Protein AF-A0A662V7X5-F1 (afdb_monomer_lite)

Sequence (94 aa):
MYDTDLDLLSKVLQVPLAKLKTKGVVNIRSRVITISESIGRKVSKEEAIEALKKGFSKALGIKLVETSLTPLELDLAKSLRYKYMSGKWKFLRP

Secondary structure (DSSP, 8-state):
--S--HHHHHHH----HHHHHTTT---GGGT---HHHHHTS---HHHHHHHHHHHHHHHHT------PPPHHHHHHHHHTHHHHH-HHHHH---

Radius of gyration: 19.12 Å; chains: 1; bounding box: 39×26×46 Å

pLDDT: mean 86.27, std 15.82, range [48.41, 98.38]

Foldseek 3Di:
DAADDQVVVFVPDPDPVVVCVVPVHDTPVVPDDHNCRVVVHHDDPVNVVVVVQVVCCVVVVHHDDDDDDDPVRVVVVVVCCCQVVDPCNVPVDD

Structure (mmCIF, N/CA/C/O backbone):
data_AF-A0A662V7X5-F1
#
_entry.id   AF-A0A662V7X5-F1
#
loop_
_atom_site.group_PDB
_atom_site.id
_atom_site.type_symbol
_atom_site.label_atom_id
_atom_site.label_alt_id
_atom_site.label_comp_id
_atom_site.label_asym_id
_atom_site.label_entity_id
_atom_site.label_seq_id
_atom_site.pdbx_PDB_ins_code
_atom_site.Cartn_x
_atom_site.Cartn_y
_atom_site.Cartn_z
_atom_site.occupancy
_atom_site.B_iso_or_equiv
_atom_site.auth_seq_id
_atom_site.auth_comp_id
_atom_site.auth_asym_id
_atom_site.auth_atom_id
_atom_site.pdbx_PDB_model_num
ATOM 1 N N . MET A 1 1 ? -6.634 -2.492 -7.023 1.00 88.75 1 MET A N 1
ATOM 2 C CA . MET A 1 1 ? -5.979 -1.191 -7.291 1.00 88.75 1 MET A CA 1
ATOM 3 C C . MET A 1 1 ? -7.024 -0.127 -7.014 1.00 88.75 1 MET A C 1
ATOM 5 O O . MET A 1 1 ? -8.105 -0.263 -7.566 1.00 88.75 1 MET A O 1
ATOM 9 N N . TYR A 1 2 ? -6.791 0.824 -6.105 1.00 95.00 2 TYR A N 1
ATOM 10 C CA . TYR A 1 2 ? -7.855 1.759 -5.703 1.00 95.00 2 TYR A CA 1
ATOM 11 C C . TYR A 1 2 ? -8.071 2.856 -6.759 1.00 95.00 2 TYR A C 1
ATOM 13 O O . TYR A 1 2 ? -9.181 2.974 -7.255 1.00 95.00 2 TYR A O 1
ATOM 21 N N . ASP A 1 3 ? -7.001 3.545 -7.169 1.00 96.06 3 ASP A N 1
ATOM 22 C CA . ASP A 1 3 ? -7.005 4.643 -8.156 1.00 96.06 3 ASP A CA 1
ATOM 23 C C . ASP A 1 3 ? -5.637 4.755 -8.862 1.00 96.06 3 ASP A C 1
ATOM 25 O O . ASP A 1 3 ? -5.025 5.812 -8.968 1.00 96.06 3 ASP A O 1
ATOM 29 N N . THR A 1 4 ? -5.045 3.615 -9.212 1.00 93.00 4 THR A N 1
ATOM 30 C CA . THR A 1 4 ? -3.693 3.574 -9.788 1.00 93.00 4 THR A CA 1
ATOM 31 C C . THR A 1 4 ? -3.699 3.999 -11.253 1.00 93.00 4 THR A C 1
ATOM 33 O O . THR A 1 4 ? -4.577 3.588 -12.003 1.00 93.00 4 THR A O 1
ATOM 36 N N . ASP A 1 5 ? -2.657 4.713 -11.684 1.00 91.62 5 ASP A N 1
ATOM 37 C CA . ASP A 1 5 ? -2.434 5.051 -13.092 1.00 91.62 5 ASP A CA 1
ATOM 38 C C . ASP A 1 5 ? -2.172 3.789 -13.943 1.00 91.62 5 ASP A C 1
ATOM 40 O O . ASP A 1 5 ? -1.070 3.223 -13.966 1.00 91.62 5 ASP A O 1
ATOM 44 N N . LEU A 1 6 ? -3.216 3.334 -14.641 1.00 87.69 6 LEU A N 1
ATOM 45 C CA . LEU A 1 6 ? -3.157 2.180 -15.536 1.00 87.69 6 LEU A CA 1
ATOM 46 C C . LEU A 1 6 ? -2.422 2.485 -16.852 1.00 87.69 6 LEU A C 1
ATOM 48 O O . LEU A 1 6 ? -1.879 1.557 -17.459 1.00 87.69 6 LEU A O 1
ATOM 52 N N . ASP A 1 7 ? -2.357 3.753 -17.283 1.00 86.38 7 ASP A N 1
ATOM 53 C CA . ASP A 1 7 ? -1.571 4.165 -18.452 1.00 86.38 7 ASP A CA 1
ATOM 54 C C . ASP A 1 7 ? -0.092 3.928 -18.200 1.00 86.38 7 ASP A C 1
ATOM 56 O O . ASP A 1 7 ? 0.573 3.243 -18.985 1.00 86.38 7 ASP A O 1
ATOM 60 N N . LEU A 1 8 ? 0.417 4.461 -17.090 1.00 88.00 8 LEU A N 1
ATOM 61 C CA . LEU A 1 8 ? 1.811 4.303 -16.705 1.00 88.00 8 LEU A CA 1
ATOM 62 C C . LEU A 1 8 ? 2.153 2.825 -16.535 1.00 88.00 8 LEU A C 1
ATOM 64 O O . LEU A 1 8 ? 3.146 2.355 -17.091 1.00 88.00 8 LEU A O 1
ATOM 68 N N . LEU A 1 9 ? 1.300 2.078 -15.831 1.00 85.56 9 LEU A N 1
ATOM 69 C CA . LEU A 1 9 ? 1.507 0.655 -15.595 1.00 85.56 9 LEU A CA 1
ATOM 70 C C . LEU A 1 9 ? 1.584 -0.137 -16.911 1.00 85.56 9 LEU A C 1
ATOM 72 O O . LEU A 1 9 ? 2.467 -0.983 -17.061 1.00 85.56 9 LEU A O 1
ATOM 76 N N . SER A 1 10 ? 0.727 0.175 -17.889 1.00 78.81 10 SER A N 1
ATOM 77 C CA . SER A 1 10 ? 0.757 -0.465 -19.211 1.00 78.81 10 SER A CA 1
ATOM 78 C C . SER A 1 10 ? 2.048 -0.203 -19.995 1.00 78.81 10 SER A C 1
ATOM 80 O O . SER A 1 10 ? 2.468 -1.058 -20.771 1.00 78.81 10 SER A O 1
ATOM 82 N N . LYS A 1 11 ? 2.694 0.951 -19.775 1.00 81.00 11 LYS A N 1
ATOM 83 C CA . LYS A 1 11 ? 3.939 1.342 -20.453 1.00 81.00 11 LYS A CA 1
ATOM 84 C C . LYS A 1 11 ? 5.179 0.715 -19.817 1.00 81.00 11 LYS A C 1
ATOM 86 O O . LYS A 1 11 ? 6.118 0.379 -20.531 1.00 81.00 11 LYS A O 1
ATOM 91 N N . VAL A 1 12 ? 5.206 0.591 -18.488 1.00 83.75 12 VAL A N 1
ATOM 92 C CA . VAL A 1 12 ? 6.413 0.164 -17.750 1.00 83.75 12 VAL A CA 1
ATOM 93 C C . VAL A 1 12 ? 6.482 -1.340 -17.509 1.00 83.75 12 VAL A C 1
ATOM 95 O O . VAL A 1 12 ? 7.574 -1.882 -17.340 1.00 83.75 12 VAL A O 1
ATOM 98 N N . LEU A 1 13 ? 5.342 -2.035 -17.488 1.00 76.81 13 LEU A N 1
ATOM 99 C CA . LEU A 1 13 ? 5.344 -3.486 -17.362 1.00 76.81 13 LEU A CA 1
ATOM 100 C C . LEU A 1 13 ? 5.710 -4.130 -18.699 1.00 76.81 13 LEU A C 1
ATOM 102 O O . LEU A 1 13 ? 4.923 -4.147 -19.643 1.00 76.81 13 LEU A O 1
ATOM 106 N N . GLN A 1 14 ? 6.895 -4.734 -18.750 1.00 64.81 14 GLN A N 1
ATOM 107 C CA . GLN A 1 14 ? 7.299 -5.587 -19.861 1.00 64.81 14 GLN A CA 1
ATOM 108 C C . GLN A 1 14 ? 6.547 -6.919 -19.785 1.00 64.81 14 GLN A C 1
ATOM 110 O O . GLN A 1 14 ? 7.023 -7.897 -19.210 1.00 64.81 14 GLN A O 1
ATOM 115 N N . VAL A 1 15 ? 5.340 -6.971 -20.346 1.00 61.81 15 VAL A N 1
ATOM 116 C CA . VAL A 1 15 ? 4.658 -8.250 -20.555 1.00 61.81 15 VAL A CA 1
ATOM 117 C C . VAL A 1 15 ? 5.376 -8.970 -21.701 1.00 61.81 15 VAL A C 1
ATOM 119 O O . VAL A 1 15 ? 5.465 -8.405 -22.793 1.00 61.81 15 VAL A O 1
ATOM 122 N N . PRO A 1 16 ? 5.876 -10.208 -21.515 1.00 58.62 16 PRO A N 1
ATOM 123 C CA . PRO A 1 16 ? 6.479 -10.949 -22.613 1.00 58.62 16 PRO A CA 1
ATOM 124 C C . PRO A 1 16 ? 5.475 -11.067 -23.763 1.00 58.62 16 PRO A C 1
ATOM 126 O O . PRO A 1 16 ? 4.395 -11.635 -23.586 1.00 58.62 16 PRO A O 1
ATOM 129 N N . LEU A 1 17 ? 5.831 -10.555 -24.947 1.00 55.50 17 LEU A N 1
ATOM 130 C CA . LEU A 1 17 ? 4.972 -10.551 -26.143 1.00 55.50 17 LEU A CA 1
ATOM 131 C C . LEU A 1 17 ? 4.417 -11.951 -26.474 1.00 55.50 17 LEU A C 1
ATOM 133 O O . LEU A 1 17 ? 3.300 -12.080 -26.975 1.00 55.50 17 LEU A O 1
ATOM 137 N N . ALA A 1 18 ? 5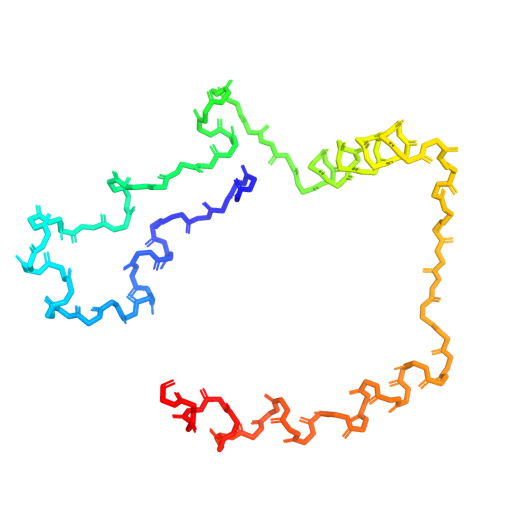.159 -13.006 -26.121 1.00 54.44 18 ALA A N 1
ATOM 138 C CA . ALA A 1 18 ? 4.744 -14.403 -26.250 1.00 54.44 18 ALA A CA 1
ATOM 139 C C . ALA A 1 18 ? 3.454 -14.744 -25.470 1.00 54.44 18 ALA A C 1
ATOM 141 O O . ALA A 1 18 ? 2.632 -15.523 -25.955 1.00 54.44 18 ALA A O 1
ATOM 142 N N . LYS A 1 19 ? 3.233 -14.132 -24.296 1.00 55.22 19 LYS A N 1
ATOM 143 C CA . LYS A 1 19 ? 2.010 -14.307 -23.484 1.00 55.22 19 LYS A CA 1
ATOM 144 C C . LYS A 1 19 ? 0.829 -13.468 -23.991 1.00 55.22 19 LYS A C 1
ATOM 146 O O . LYS A 1 19 ? -0.316 -13.804 -23.700 1.00 55.22 19 LYS A O 1
ATOM 151 N N . LEU A 1 20 ? 1.095 -12.393 -24.738 1.00 53.38 20 LEU A N 1
ATOM 152 C CA . LEU A 1 20 ? 0.068 -11.518 -25.318 1.00 53.38 20 LEU A CA 1
ATOM 153 C C . LEU A 1 20 ? -0.508 -12.104 -26.618 1.00 53.38 20 LEU A C 1
ATOM 155 O O . LEU A 1 20 ? -1.728 -12.156 -26.782 1.00 53.38 20 LEU A O 1
ATOM 159 N N . LYS A 1 21 ? 0.354 -12.641 -27.499 1.00 52.66 21 LYS A N 1
ATOM 160 C CA . LYS A 1 21 ? -0.057 -13.264 -28.774 1.00 52.66 21 LYS A CA 1
ATOM 161 C C . LYS A 1 21 ? -0.927 -14.512 -28.593 1.00 52.66 21 LYS A C 1
ATOM 163 O O . LYS A 1 21 ? -1.890 -14.686 -29.326 1.00 52.66 21 LYS A O 1
ATOM 168 N N . THR A 1 22 ? -0.637 -15.349 -27.597 1.00 53.31 22 THR A N 1
ATOM 169 C CA . THR A 1 22 ? -1.394 -16.589 -27.325 1.00 53.31 22 THR A CA 1
ATOM 170 C C . THR A 1 22 ? -2.808 -16.350 -26.794 1.00 53.31 22 THR A C 1
ATOM 172 O O . THR A 1 22 ? -3.629 -17.259 -26.848 1.00 53.31 22 THR A O 1
ATOM 175 N N . LYS A 1 23 ? -3.112 -15.152 -26.275 1.00 54.19 23 LYS A N 1
ATOM 176 C CA . LYS A 1 23 ? -4.417 -14.840 -25.666 1.00 54.19 23 LYS A CA 1
ATOM 177 C C . LYS A 1 23 ? -5.222 -13.765 -26.402 1.00 54.19 23 LYS A C 1
ATOM 179 O O . LYS A 1 23 ? -6.277 -13.394 -25.900 1.00 54.19 23 LYS A O 1
ATOM 184 N N . GLY A 1 24 ? -4.751 -13.270 -27.553 1.00 53.97 24 GLY A N 1
ATOM 185 C CA . GLY A 1 24 ? -5.476 -12.291 -28.379 1.00 53.97 24 GLY A CA 1
ATOM 186 C C . GLY A 1 24 ? -5.655 -10.916 -27.728 1.00 53.97 24 GLY A C 1
ATOM 187 O O . GLY A 1 24 ? -6.574 -10.183 -28.076 1.00 53.97 24 GLY A O 1
ATOM 188 N N . VAL A 1 25 ? -4.811 -10.568 -26.752 1.00 53.25 25 VAL A N 1
ATOM 189 C CA . VAL A 1 25 ? -4.965 -9.351 -25.946 1.00 53.25 25 VAL A CA 1
ATOM 190 C C . VAL A 1 25 ? -3.760 -8.433 -26.111 1.00 53.25 25 VAL A C 1
ATOM 192 O O . VAL A 1 25 ? -2.627 -8.861 -25.911 1.00 53.25 25 VAL A O 1
ATOM 195 N N . VAL A 1 26 ? -4.021 -7.161 -26.428 1.00 56.62 26 VAL A N 1
ATOM 196 C CA . VAL A 1 26 ? -3.004 -6.153 -26.784 1.00 56.62 26 VAL A CA 1
ATOM 197 C C . VAL A 1 26 ? -2.518 -5.333 -25.576 1.00 56.62 26 VAL A C 1
ATOM 199 O O . VAL A 1 26 ? -1.404 -4.822 -25.596 1.00 56.62 26 VAL A O 1
ATOM 202 N N . ASN A 1 27 ? -3.317 -5.203 -24.505 1.00 60.09 27 ASN A N 1
ATOM 203 C CA . ASN A 1 27 ? -3.013 -4.292 -23.390 1.00 60.09 27 ASN A CA 1
ATOM 204 C C . ASN A 1 27 ? -3.608 -4.780 -22.049 1.00 60.09 27 ASN A C 1
ATOM 206 O O . ASN A 1 27 ? -4.718 -5.319 -22.021 1.00 60.09 27 ASN A O 1
ATOM 210 N N . ILE A 1 28 ? -2.896 -4.556 -20.936 1.00 63.59 28 ILE A N 1
ATOM 211 C CA . ILE A 1 28 ? -3.327 -4.848 -19.555 1.00 63.59 28 ILE A CA 1
ATOM 212 C C . ILE A 1 28 ? -4.697 -4.248 -19.212 1.00 63.59 28 ILE A C 1
ATOM 214 O O . ILE A 1 28 ? -5.471 -4.878 -18.493 1.00 63.59 28 ILE A O 1
ATOM 218 N N . ARG A 1 29 ? -5.040 -3.102 -19.815 1.00 67.06 29 ARG A N 1
ATOM 219 C CA . ARG A 1 29 ? -6.348 -2.441 -19.679 1.00 67.06 29 ARG A CA 1
ATOM 220 C C . ARG A 1 29 ? -7.557 -3.321 -19.965 1.00 67.06 29 ARG A C 1
ATOM 222 O O . ARG A 1 29 ? -8.613 -3.114 -19.395 1.00 67.06 29 ARG A O 1
ATOM 229 N N . SER A 1 30 ? -7.414 -4.310 -20.834 1.00 68.31 30 SER A N 1
ATOM 230 C CA . SER A 1 30 ? -8.514 -5.222 -21.169 1.00 68.31 30 SER A CA 1
ATOM 231 C C . SER A 1 30 ? -8.919 -6.165 -20.025 1.00 68.31 30 SER A C 1
ATOM 233 O O . SER A 1 30 ? -9.917 -6.868 -20.148 1.00 68.31 30 SER A O 1
ATOM 235 N N . ARG A 1 31 ? -8.128 -6.247 -18.944 1.00 72.75 31 ARG A N 1
ATOM 236 C CA . ARG A 1 31 ? -8.304 -7.246 -17.873 1.00 72.75 31 ARG A CA 1
ATOM 237 C C . ARG A 1 31 ? -8.343 -6.668 -16.465 1.00 72.75 31 ARG A C 1
ATOM 239 O O . ARG A 1 31 ? -8.626 -7.418 -15.535 1.00 72.75 31 ARG A O 1
ATOM 246 N N . VAL A 1 32 ? -8.008 -5.395 -16.285 1.00 85.44 32 VAL A N 1
ATOM 247 C CA . VAL A 1 32 ? -7.936 -4.774 -14.960 1.00 85.44 32 VAL A CA 1
ATOM 248 C C . VAL A 1 32 ? -8.765 -3.504 -14.932 1.00 85.44 32 VAL A C 1
ATOM 250 O O . VAL A 1 32 ? -8.838 -2.786 -15.923 1.00 85.44 32 VAL A O 1
ATOM 253 N N . ILE A 1 33 ? -9.362 -3.244 -13.776 1.00 91.56 33 ILE A N 1
ATOM 254 C CA . ILE A 1 33 ? -10.111 -2.032 -13.464 1.00 91.56 33 ILE A CA 1
ATOM 255 C C . ILE A 1 33 ? -9.691 -1.563 -12.070 1.00 91.56 33 ILE A C 1
ATOM 257 O O . ILE A 1 33 ? -9.338 -2.377 -11.203 1.00 91.56 33 ILE A O 1
ATOM 261 N N . THR A 1 34 ? -9.682 -0.255 -11.851 1.00 95.38 34 THR A N 1
ATOM 262 C CA . THR A 1 34 ? -9.514 0.325 -10.516 1.00 95.38 34 THR A CA 1
ATOM 263 C C . THR A 1 34 ? -10.845 0.378 -9.764 1.00 95.38 34 THR A C 1
ATOM 265 O O . THR A 1 34 ? -11.917 0.274 -10.355 1.00 95.38 34 THR A O 1
ATOM 268 N N . ILE A 1 35 ? -10.795 0.540 -8.441 1.00 96.94 35 ILE A N 1
ATOM 269 C CA . ILE 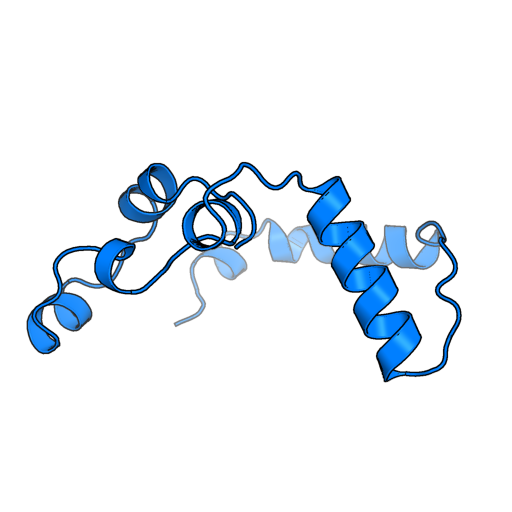A 1 35 ? -12.019 0.756 -7.659 1.00 96.94 35 ILE A CA 1
ATOM 270 C C . ILE A 1 35 ? -12.676 2.068 -8.099 1.00 96.94 35 ILE A C 1
ATOM 272 O O . ILE A 1 35 ? -13.885 2.085 -8.290 1.00 96.94 35 ILE A O 1
ATOM 276 N N . SER A 1 36 ? -11.900 3.133 -8.328 1.00 97.50 36 SER A N 1
ATOM 277 C CA . SER A 1 36 ? -12.445 4.411 -8.789 1.00 97.50 36 SER A CA 1
ATOM 278 C C . SER A 1 36 ? -13.251 4.294 -10.082 1.00 97.50 36 SER A C 1
ATOM 280 O O . SER A 1 36 ? -14.362 4.814 -10.173 1.00 97.50 36 SER A O 1
ATOM 282 N N . GLU A 1 37 ? -12.706 3.592 -11.081 1.00 95.69 37 GLU A N 1
ATOM 283 C CA . GLU A 1 37 ? -13.393 3.349 -12.354 1.00 95.69 37 GLU A CA 1
ATOM 284 C C . GLU A 1 37 ? -14.651 2.498 -12.160 1.00 95.69 37 GLU A C 1
ATOM 286 O O . GLU A 1 37 ? -15.681 2.795 -12.761 1.00 95.69 37 GLU A O 1
ATOM 291 N N . SER A 1 38 ? -14.599 1.467 -11.307 1.00 96.12 38 SER A N 1
ATOM 292 C CA . SER A 1 38 ? -15.740 0.564 -11.117 1.00 96.12 38 SER A CA 1
ATOM 293 C C . SER A 1 38 ? -16.924 1.224 -10.410 1.00 96.12 38 SER A C 1
ATOM 295 O O . SER A 1 38 ? -18.067 0.875 -10.698 1.00 96.12 38 SER A O 1
ATOM 297 N N . ILE A 1 39 ? -16.669 2.181 -9.511 1.00 96.88 39 ILE A N 1
ATOM 298 C CA . ILE A 1 39 ? -17.716 2.907 -8.776 1.00 96.88 39 ILE A CA 1
ATOM 299 C C . ILE A 1 39 ? -18.036 4.287 -9.370 1.00 96.88 39 ILE A C 1
ATOM 301 O O . ILE A 1 39 ? -18.884 4.997 -8.833 1.00 96.88 39 ILE A O 1
ATOM 305 N N . GLY A 1 40 ? -17.352 4.689 -10.445 1.00 97.19 40 GLY A N 1
ATOM 306 C CA . GLY A 1 40 ? -17.596 5.949 -11.153 1.00 97.19 40 GLY A CA 1
ATOM 307 C C . GLY A 1 40 ? -17.195 7.216 -10.389 1.00 97.19 40 GLY A C 1
ATOM 308 O O . GLY A 1 40 ? -17.672 8.302 -10.716 1.00 97.19 40 GLY A O 1
ATOM 309 N N . ARG A 1 41 ? -16.336 7.114 -9.368 1.00 97.69 41 ARG A N 1
ATOM 310 C CA . ARG A 1 41 ? -15.808 8.275 -8.632 1.00 97.69 41 ARG A CA 1
ATOM 311 C C . ARG A 1 41 ? -14.397 8.022 -8.136 1.00 97.69 41 ARG A C 1
ATOM 313 O O . ARG A 1 41 ? -14.013 6.885 -7.901 1.00 97.69 41 ARG A O 1
ATOM 320 N N . LYS A 1 42 ? -13.648 9.091 -7.883 1.00 97.31 42 LYS A N 1
ATOM 321 C CA . LYS A 1 42 ? -12.300 8.983 -7.325 1.00 97.31 42 LYS A CA 1
ATOM 322 C C . LYS A 1 42 ? -12.330 8.411 -5.902 1.00 97.31 42 LYS A C 1
ATOM 324 O O . LYS A 1 42 ? -13.100 8.883 -5.062 1.00 97.31 42 LYS A O 1
ATOM 329 N N . VAL A 1 43 ? -11.473 7.426 -5.647 1.00 97.94 43 VAL A N 1
ATOM 330 C CA . VAL A 1 43 ? -11.200 6.848 -4.324 1.00 97.94 43 VAL A CA 1
ATOM 331 C C . VAL A 1 43 ? -9.824 7.311 -3.865 1.00 97.94 43 VAL A C 1
ATOM 333 O O . VAL A 1 43 ? -8.837 7.142 -4.582 1.00 97.94 43 VAL A O 1
ATOM 336 N N . SER A 1 44 ? -9.729 7.894 -2.669 1.00 97.88 44 SER A N 1
ATOM 337 C CA . SER A 1 44 ? -8.426 8.262 -2.106 1.00 97.88 44 SER A CA 1
ATOM 338 C C . SER A 1 44 ? -7.720 7.057 -1.480 1.00 97.88 44 SER A C 1
ATOM 340 O O . SER A 1 44 ? -8.326 6.026 -1.173 1.00 97.88 44 SER A O 1
ATOM 342 N N . LYS A 1 45 ? -6.409 7.189 -1.259 1.00 96.94 45 LYS A N 1
ATOM 343 C CA . LYS A 1 45 ? -5.630 6.172 -0.545 1.00 96.94 45 LYS A CA 1
ATOM 344 C C . LYS A 1 45 ? -6.172 5.980 0.874 1.00 96.94 45 LYS A C 1
ATOM 346 O O . LYS A 1 45 ? -6.306 4.848 1.330 1.00 96.94 45 LYS A O 1
ATOM 351 N N . GLU A 1 46 ? -6.483 7.077 1.552 1.00 97.81 46 GLU A N 1
ATOM 352 C CA . GLU A 1 46 ? -6.974 7.107 2.930 1.00 97.81 46 GLU A CA 1
ATOM 353 C C . GLU A 1 46 ? -8.334 6.418 3.024 1.00 97.81 46 GLU A C 1
ATOM 355 O O . GLU A 1 46 ? -8.535 5.566 3.885 1.00 97.81 46 GLU A O 1
ATOM 360 N N . GLU A 1 47 ? -9.234 6.702 2.080 1.00 97.75 47 GLU A N 1
ATOM 361 C CA . GLU A 1 47 ? -10.534 6.040 1.991 1.00 97.75 47 GLU A CA 1
ATOM 362 C C . GLU A 1 47 ? -10.376 4.522 1.827 1.00 97.75 47 GLU A C 1
ATOM 364 O O . GLU A 1 47 ? -11.014 3.745 2.540 1.00 97.75 47 GLU A O 1
ATOM 369 N N . ALA A 1 48 ? -9.490 4.089 0.925 1.00 97.81 48 ALA A N 1
ATOM 370 C CA . ALA A 1 48 ? -9.218 2.672 0.715 1.00 97.81 48 ALA A CA 1
ATOM 371 C C . ALA A 1 48 ? -8.637 2.002 1.975 1.00 97.81 48 ALA A C 1
ATOM 373 O O . ALA A 1 48 ? -9.042 0.891 2.322 1.00 97.81 48 ALA A O 1
ATOM 374 N N . ILE A 1 49 ? -7.717 2.671 2.679 1.00 97.19 49 ILE A N 1
ATOM 375 C CA . ILE A 1 49 ? -7.129 2.174 3.932 1.00 97.19 49 ILE A CA 1
ATOM 376 C C . ILE A 1 49 ? -8.199 2.035 5.018 1.00 97.19 49 ILE A C 1
ATOM 378 O O . ILE A 1 49 ? -8.282 0.984 5.656 1.00 97.19 49 ILE A O 1
ATOM 382 N N . GLU A 1 50 ? -9.048 3.043 5.210 1.00 97.69 50 GLU A N 1
ATOM 383 C CA . GLU A 1 50 ? -10.106 3.002 6.224 1.00 97.69 50 GLU A CA 1
ATOM 384 C C . GLU A 1 50 ? -11.164 1.938 5.913 1.00 97.69 50 GLU A C 1
ATOM 386 O O . GLU A 1 50 ? -11.588 1.197 6.806 1.00 97.69 50 GLU A O 1
ATOM 391 N N . ALA A 1 51 ? -11.535 1.778 4.639 1.00 97.38 51 ALA A N 1
ATOM 392 C CA . ALA A 1 51 ? -12.431 0.709 4.209 1.00 97.38 51 ALA A CA 1
ATOM 393 C C . ALA A 1 51 ? -11.849 -0.682 4.521 1.00 97.38 51 ALA A C 1
ATOM 395 O O . ALA A 1 51 ? -12.561 -1.542 5.048 1.00 97.38 51 ALA A O 1
ATOM 396 N N . LEU A 1 52 ? -10.552 -0.893 4.265 1.00 97.31 52 LEU A N 1
ATOM 397 C CA . LEU A 1 52 ? -9.857 -2.137 4.606 1.00 97.31 52 LEU A CA 1
ATOM 398 C C . LEU A 1 52 ? -9.805 -2.359 6.123 1.00 97.31 52 LEU A C 1
ATOM 400 O O . LEU A 1 52 ? -10.188 -3.435 6.585 1.00 97.31 52 LEU A O 1
ATOM 404 N N . LYS A 1 53 ? -9.405 -1.351 6.910 1.00 97.75 53 LYS A N 1
ATOM 405 C CA . LYS A 1 53 ? -9.371 -1.423 8.385 1.00 97.75 53 LYS A CA 1
ATOM 406 C C . LYS A 1 53 ? -10.731 -1.823 8.952 1.00 97.75 53 LYS A C 1
ATOM 408 O O . LYS A 1 53 ? -10.811 -2.743 9.772 1.00 97.75 53 LYS A O 1
ATOM 413 N N . LYS A 1 54 ? -11.807 -1.182 8.484 1.00 97.94 54 LYS A N 1
ATOM 414 C CA . LYS A 1 54 ? -13.187 -1.496 8.881 1.00 97.94 54 LYS A CA 1
ATOM 415 C C . LYS A 1 54 ? -13.584 -2.915 8.478 1.00 97.94 54 LYS A C 1
ATOM 417 O O . LYS A 1 54 ? -14.167 -3.634 9.289 1.00 97.94 54 LYS A O 1
ATOM 422 N N . GLY A 1 55 ? -13.258 -3.320 7.251 1.00 98.19 55 GLY A N 1
ATOM 423 C CA . GLY A 1 55 ? -13.535 -4.659 6.733 1.00 98.19 55 GLY A CA 1
ATOM 424 C C . GLY A 1 55 ? -12.882 -5.753 7.575 1.00 98.19 55 GLY A C 1
ATOM 425 O O . GLY A 1 55 ? -13.580 -6.647 8.051 1.00 98.19 55 GLY A O 1
ATOM 426 N N . PHE A 1 56 ? -11.575 -5.644 7.830 1.00 98.06 56 PHE A N 1
ATOM 427 C CA . PHE A 1 56 ? -10.838 -6.608 8.652 1.00 98.06 56 PHE A CA 1
ATOM 428 C C . PHE A 1 56 ? -11.314 -6.624 10.105 1.00 98.06 56 PHE A C 1
ATOM 430 O O . PHE A 1 56 ? -11.546 -7.702 10.646 1.00 98.06 56 PHE A O 1
ATOM 437 N N . SER A 1 57 ? -11.528 -5.453 10.717 1.00 98.12 57 SER A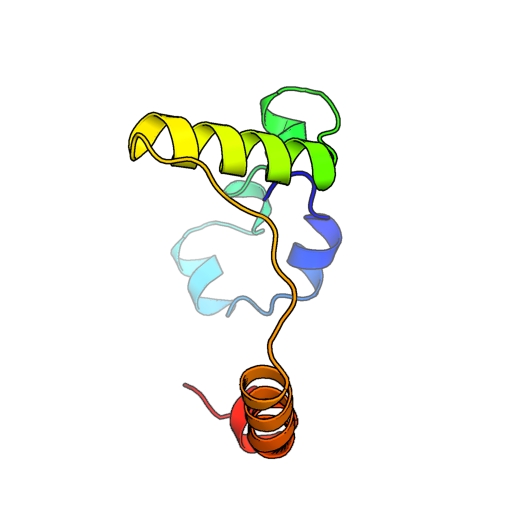 N 1
ATOM 438 C CA . SER A 1 57 ? -12.034 -5.357 12.096 1.00 98.12 57 SER A CA 1
ATOM 439 C C . SER A 1 57 ? -13.375 -6.076 12.249 1.00 98.12 57 SER A C 1
ATOM 441 O O . SER A 1 57 ? -13.562 -6.858 13.177 1.00 98.12 57 SER A O 1
ATOM 443 N N . LYS A 1 58 ? -14.294 -5.874 11.293 1.00 98.31 58 LYS A N 1
ATOM 444 C CA . LYS A 1 58 ? -15.602 -6.541 11.276 1.00 98.31 58 LYS A CA 1
ATOM 445 C C . LYS A 1 58 ? -15.478 -8.046 11.034 1.00 98.31 58 LYS A C 1
ATOM 447 O O . LYS A 1 58 ? -16.118 -8.816 11.738 1.00 98.31 58 LYS A O 1
ATOM 452 N N . ALA A 1 59 ? -14.696 -8.454 10.034 1.00 98.38 59 ALA A N 1
ATOM 453 C CA . ALA A 1 59 ? -14.577 -9.857 9.640 1.00 98.38 59 ALA A CA 1
ATOM 454 C C . ALA A 1 59 ? -13.903 -10.720 10.716 1.00 98.38 59 ALA A C 1
ATOM 456 O O . ALA A 1 59 ? -14.259 -11.882 10.873 1.00 98.38 59 ALA A O 1
ATOM 457 N N . LEU A 1 60 ? -12.946 -10.150 11.452 1.00 97.88 60 LEU A N 1
ATOM 458 C CA . LEU A 1 60 ? -12.187 -10.848 12.491 1.00 97.88 60 LEU A CA 1
ATOM 459 C C . LEU A 1 60 ? -12.726 -10.594 13.907 1.00 97.88 60 LEU A C 1
ATOM 461 O O . LEU A 1 60 ? -12.277 -11.246 14.843 1.00 97.88 60 LEU A O 1
ATOM 465 N N . GL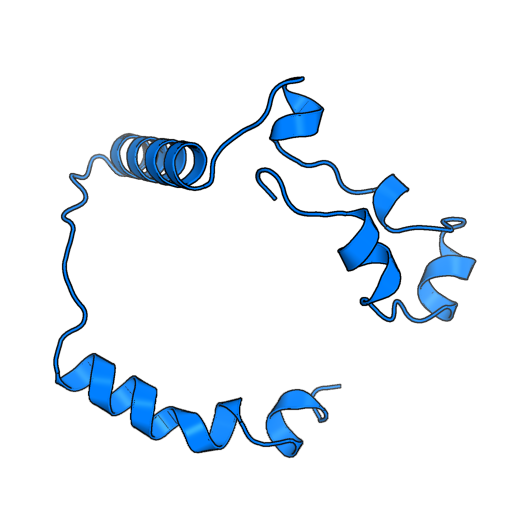Y A 1 61 ? -13.656 -9.649 14.086 1.00 97.62 61 GLY A N 1
ATOM 466 C CA . GLY A 1 61 ? -14.180 -9.277 15.404 1.00 97.62 61 GLY A CA 1
ATOM 467 C C . GLY A 1 61 ? -13.138 -8.621 16.316 1.00 97.62 61 GLY A C 1
ATOM 468 O O . GLY A 1 61 ? -13.206 -8.769 17.533 1.00 97.62 61 GLY A O 1
ATOM 469 N N . ILE A 1 62 ? -12.160 -7.916 15.741 1.00 97.75 62 ILE A N 1
ATOM 470 C CA . ILE A 1 62 ? -11.041 -7.302 16.472 1.00 97.75 62 ILE A CA 1
ATOM 471 C C . ILE A 1 62 ? -11.074 -5.778 16.386 1.00 97.75 62 ILE A C 1
ATOM 473 O O . ILE A 1 62 ? -11.657 -5.198 15.469 1.00 97.75 62 ILE A O 1
ATOM 477 N N . LYS A 1 63 ? -10.362 -5.123 17.306 1.00 96.94 63 LYS A N 1
ATOM 478 C CA . LYS A 1 63 ? -10.028 -3.700 17.214 1.00 96.94 63 LYS A CA 1
ATOM 479 C C . LYS A 1 63 ? -8.590 -3.553 16.726 1.00 96.94 63 LYS A C 1
ATOM 481 O O . LYS A 1 63 ? -7.661 -3.953 17.420 1.00 96.94 63 LYS A O 1
ATOM 486 N N . LEU A 1 64 ? -8.411 -2.961 15.549 1.00 96.50 64 LEU A N 1
ATOM 487 C CA . LEU A 1 64 ? -7.084 -2.584 15.068 1.00 96.50 64 LEU A CA 1
ATOM 488 C C . LEU A 1 64 ? -6.563 -1.386 15.871 1.00 96.50 64 LEU A C 1
ATOM 490 O O . LEU A 1 64 ? -7.298 -0.425 16.111 1.00 96.50 64 LEU A O 1
ATOM 494 N N . VAL A 1 65 ? -5.297 -1.451 16.274 1.00 95.75 65 VAL A N 1
ATOM 495 C CA . VAL A 1 65 ? -4.593 -0.379 16.983 1.00 95.75 65 VAL A CA 1
ATOM 496 C C . VAL A 1 65 ? -3.435 0.072 16.109 1.00 95.75 65 VAL A C 1
ATOM 498 O O . VAL A 1 65 ? -2.685 -0.753 15.594 1.00 95.75 65 VAL A O 1
ATOM 501 N N . GLU A 1 66 ? -3.323 1.379 15.908 1.00 94.38 66 GLU A N 1
ATOM 502 C CA . GLU A 1 66 ? -2.227 1.963 15.149 1.00 94.38 66 GLU A CA 1
ATOM 503 C C . GLU A 1 66 ? -0.964 2.023 16.010 1.00 94.38 66 GLU A C 1
ATOM 505 O O . GLU A 1 66 ? -0.997 2.492 17.148 1.00 94.38 66 GLU A O 1
ATOM 510 N N . THR A 1 67 ? 0.144 1.522 15.467 1.00 96.00 67 THR A N 1
ATOM 511 C CA . THR A 1 67 ? 1.442 1.478 16.143 1.00 96.00 67 THR A CA 1
ATOM 512 C C . THR A 1 67 ? 2.557 1.832 15.170 1.00 96.00 67 THR A C 1
ATOM 514 O O . THR A 1 67 ? 2.457 1.587 13.968 1.00 96.00 67 THR A O 1
ATOM 517 N N . SER A 1 68 ? 3.653 2.362 15.704 1.00 96.69 68 SER A N 1
ATOM 518 C CA . SER A 1 68 ? 4.884 2.588 14.946 1.00 96.69 68 SER A CA 1
ATOM 519 C C . SER A 1 68 ? 5.763 1.339 14.937 1.00 96.69 68 SER A C 1
ATOM 521 O O . SER A 1 68 ? 5.676 0.508 15.839 1.00 96.69 68 SER A O 1
ATOM 523 N N . LEU A 1 69 ? 6.648 1.239 13.942 1.00 96.94 69 LEU A N 1
ATOM 524 C CA . LEU A 1 69 ? 7.692 0.215 13.921 1.00 96.94 69 LEU A CA 1
ATOM 525 C C . LEU A 1 69 ? 8.618 0.374 15.133 1.00 96.94 69 LEU A C 1
ATOM 527 O O . LEU A 1 69 ? 9.053 1.481 15.462 1.00 96.94 69 LEU A O 1
ATOM 531 N N . THR A 1 70 ? 8.943 -0.743 15.769 1.00 97.81 70 THR A N 1
ATOM 532 C CA . THR A 1 70 ? 9.902 -0.812 16.872 1.00 97.81 70 THR A CA 1
ATOM 533 C C . THR A 1 70 ? 11.337 -0.578 16.375 1.00 97.81 70 THR A C 1
ATOM 535 O O . THR A 1 70 ? 11.636 -0.805 15.196 1.00 97.81 70 THR A O 1
ATOM 538 N N . PRO A 1 71 ? 12.276 -0.183 17.257 1.00 98.12 71 PRO A N 1
ATOM 539 C CA . PRO A 1 71 ? 13.685 -0.046 16.885 1.00 98.12 71 PRO A CA 1
ATOM 540 C C . PRO A 1 71 ? 14.276 -1.323 16.268 1.00 98.12 71 PRO A C 1
ATOM 542 O O . PRO A 1 71 ? 15.014 -1.244 15.289 1.00 98.12 71 PRO A O 1
ATOM 545 N N . LEU A 1 72 ? 13.891 -2.497 16.784 1.00 97.88 72 LEU A N 1
ATOM 546 C CA . LEU A 1 72 ? 14.333 -3.792 16.263 1.00 97.88 72 LEU A CA 1
ATOM 547 C C . LEU A 1 72 ? 13.836 -4.037 14.830 1.00 97.88 72 LEU A C 1
ATOM 549 O O . LEU A 1 72 ? 14.609 -4.464 13.976 1.00 97.88 72 LEU A O 1
ATOM 553 N N . GLU A 1 73 ? 12.564 -3.750 14.547 1.00 97.81 73 GLU A N 1
ATOM 554 C CA . GLU A 1 73 ? 11.998 -3.888 13.197 1.00 97.81 73 GLU A CA 1
ATOM 555 C C . GLU A 1 73 ? 12.650 -2.920 12.210 1.00 97.81 73 GLU A C 1
ATOM 557 O O . GLU A 1 73 ? 12.933 -3.293 11.069 1.00 97.81 73 GLU A O 1
ATOM 562 N N . LEU A 1 74 ? 12.933 -1.690 12.648 1.00 97.94 74 LEU A N 1
ATOM 563 C CA . LEU A 1 74 ? 13.645 -0.704 11.839 1.00 97.94 74 LEU A CA 1
ATOM 564 C C . LEU A 1 74 ? 15.070 -1.161 11.525 1.00 97.94 74 LEU A C 1
ATOM 566 O O . LEU A 1 74 ? 15.511 -1.045 10.380 1.00 97.94 74 LEU A O 1
ATOM 570 N N . ASP A 1 75 ? 15.786 -1.706 12.502 1.00 98.00 75 ASP A N 1
ATOM 571 C CA . ASP A 1 75 ? 17.140 -2.215 12.295 1.00 98.00 75 ASP A CA 1
ATOM 572 C C . ASP A 1 75 ? 17.153 -3.465 11.411 1.00 98.00 75 ASP A C 1
ATOM 574 O O . ASP A 1 75 ? 17.987 -3.570 10.506 1.00 98.00 75 ASP A O 1
ATOM 578 N N . LEU A 1 76 ? 16.164 -4.351 11.555 1.00 97.19 76 LEU A N 1
ATOM 579 C CA . LEU A 1 76 ? 15.974 -5.469 10.635 1.00 97.19 76 LEU A CA 1
ATOM 580 C C . LEU A 1 76 ? 15.707 -4.967 9.209 1.00 97.19 76 LEU A C 1
ATOM 582 O O . LEU A 1 76 ? 16.349 -5.433 8.264 1.00 97.19 76 LEU A O 1
ATOM 586 N N . ALA A 1 77 ? 14.827 -3.980 9.034 1.00 96.56 77 ALA A N 1
ATOM 587 C CA . ALA A 1 77 ? 14.545 -3.390 7.729 1.00 96.56 77 ALA A CA 1
ATOM 588 C C . ALA A 1 77 ? 15.805 -2.771 7.094 1.00 96.56 77 ALA A C 1
ATOM 590 O O . ALA A 1 77 ? 16.069 -2.993 5.907 1.00 96.56 77 ALA A O 1
ATOM 591 N N . LYS A 1 78 ? 16.632 -2.067 7.882 1.00 97.44 78 LYS A N 1
ATOM 592 C CA . LYS A 1 78 ? 17.935 -1.541 7.432 1.00 97.44 78 LYS A CA 1
ATOM 593 C C . LYS A 1 78 ? 18.889 -2.666 7.035 1.00 97.44 78 LYS A C 1
ATOM 595 O O . LYS A 1 78 ? 19.530 -2.566 5.989 1.00 97.44 78 LYS A O 1
ATOM 600 N N . SER A 1 79 ? 18.952 -3.746 7.813 1.00 96.50 79 SER A N 1
ATOM 601 C CA . SER A 1 79 ? 19.821 -4.894 7.523 1.00 96.50 79 SER A CA 1
ATOM 602 C C . SER A 1 79 ? 19.466 -5.567 6.195 1.00 96.50 79 SER A C 1
ATOM 604 O O . SER A 1 79 ? 20.342 -6.069 5.503 1.00 96.50 79 SER A O 1
ATOM 606 N N . LEU A 1 80 ? 18.199 -5.517 5.772 1.00 96.12 80 LEU A N 1
ATOM 607 C CA . LEU A 1 80 ? 17.740 -6.081 4.500 1.00 96.12 80 LEU A CA 1
ATOM 608 C C . LEU A 1 80 ? 17.987 -5.163 3.294 1.00 96.12 80 LEU A C 1
ATOM 610 O O . LEU A 1 80 ? 17.749 -5.564 2.148 1.00 96.12 80 LEU A O 1
ATOM 614 N N . ARG A 1 81 ? 18.489 -3.942 3.509 1.00 95.94 81 ARG A N 1
ATOM 615 C CA . ARG A 1 81 ? 18.707 -2.962 2.439 1.00 95.94 81 ARG A CA 1
ATOM 616 C C . ARG A 1 81 ? 19.673 -3.471 1.369 1.00 95.94 81 ARG A C 1
ATOM 618 O O . ARG A 1 81 ? 19.387 -3.288 0.187 1.00 95.94 81 ARG A O 1
ATOM 625 N N . TYR A 1 82 ? 20.757 -4.162 1.749 1.00 94.12 82 TYR A N 1
ATOM 626 C CA . TYR A 1 82 ? 21.721 -4.710 0.779 1.00 94.12 82 TYR A CA 1
ATOM 627 C C . TYR A 1 82 ? 21.036 -5.645 -0.227 1.00 94.12 82 TYR A C 1
ATOM 629 O O . TYR A 1 82 ? 21.333 -5.608 -1.420 1.00 94.12 82 TYR A O 1
ATOM 637 N N . LYS A 1 83 ? 20.070 -6.445 0.241 1.00 92.81 83 LYS A N 1
ATOM 638 C CA . LYS A 1 83 ? 19.313 -7.391 -0.574 1.00 92.81 83 LYS A CA 1
ATOM 639 C C . LYS A 1 83 ? 18.389 -6.652 -1.532 1.00 92.81 83 LYS A C 1
ATOM 641 O O . LYS A 1 83 ? 18.508 -6.835 -2.736 1.00 92.81 83 LYS A O 1
ATOM 646 N N . TYR A 1 84 ? 17.511 -5.786 -1.024 1.00 93.00 84 TYR A N 1
ATOM 647 C CA . TYR A 1 84 ? 16.510 -5.111 -1.860 1.00 93.00 84 TYR A CA 1
ATOM 648 C C . TYR A 1 84 ? 17.100 -4.054 -2.810 1.00 93.00 84 TYR A C 1
ATOM 650 O O . TYR A 1 84 ? 16.495 -3.764 -3.842 1.00 93.00 84 TYR A O 1
ATOM 658 N N . MET A 1 85 ? 18.295 -3.524 -2.524 1.00 92.94 85 MET A N 1
ATOM 659 C CA . MET A 1 85 ? 19.031 -2.650 -3.449 1.00 92.94 85 MET A CA 1
ATOM 660 C C . MET A 1 85 ? 19.862 -3.415 -4.486 1.00 92.94 85 MET A C 1
ATOM 662 O O . MET A 1 85 ? 20.167 -2.859 -5.545 1.00 92.94 85 MET A O 1
ATOM 666 N N . SER A 1 86 ? 20.216 -4.674 -4.217 1.00 92.75 86 SER A N 1
ATOM 667 C CA . SER A 1 86 ? 21.077 -5.462 -5.095 1.00 92.75 86 SER A CA 1
ATOM 668 C C . SER A 1 86 ? 20.441 -5.693 -6.466 1.00 92.75 86 SER A C 1
ATOM 670 O O . SER A 1 86 ? 19.305 -6.157 -6.579 1.00 92.75 86 SER A O 1
ATOM 672 N N . GLY A 1 87 ? 21.209 -5.441 -7.531 1.00 90.25 87 GLY A N 1
ATOM 673 C CA . GLY A 1 87 ? 20.820 -5.811 -8.893 1.00 90.25 87 GLY A CA 1
ATOM 674 C C . GLY A 1 87 ? 20.563 -7.314 -9.026 1.00 90.25 87 GLY A C 1
ATOM 675 O O . GLY A 1 87 ? 19.581 -7.71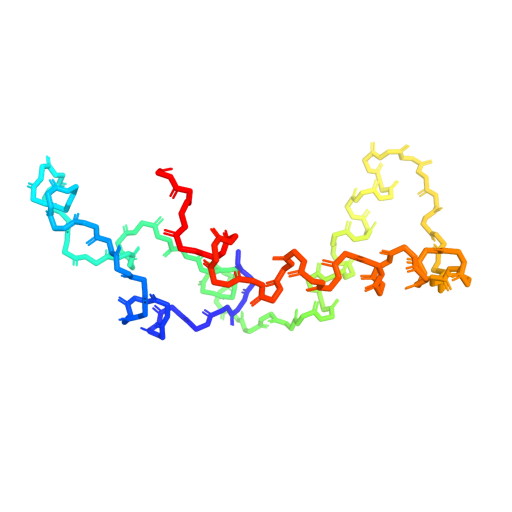0 -9.645 1.00 90.25 87 GLY A O 1
ATOM 676 N N . LYS A 1 88 ? 21.359 -8.149 -8.341 1.00 89.00 88 LYS A N 1
ATOM 677 C CA . LYS A 1 88 ? 21.150 -9.603 -8.312 1.00 89.00 88 LYS A CA 1
ATOM 678 C C . LYS A 1 88 ? 19.760 -9.961 -7.790 1.00 89.00 88 LYS A C 1
ATOM 680 O O . LYS A 1 88 ? 19.097 -10.817 -8.352 1.00 89.00 88 LYS A O 1
ATOM 685 N N . TRP A 1 89 ? 19.277 -9.278 -6.758 1.00 88.88 89 TRP A N 1
ATOM 686 C CA . TRP A 1 89 ? 17.931 -9.524 -6.244 1.00 88.88 89 TRP A CA 1
ATOM 687 C C . TRP A 1 89 ? 16.825 -9.000 -7.168 1.00 88.88 89 TRP A C 1
ATOM 689 O O . TRP A 1 89 ? 15.800 -9.662 -7.320 1.00 88.88 89 TRP A O 1
ATOM 699 N N . LYS A 1 90 ? 17.023 -7.821 -7.771 1.00 88.12 90 LYS A N 1
ATOM 700 C CA . LYS A 1 90 ? 16.020 -7.170 -8.630 1.00 88.12 90 LYS A CA 1
ATOM 701 C C . LYS A 1 90 ? 15.859 -7.834 -10.002 1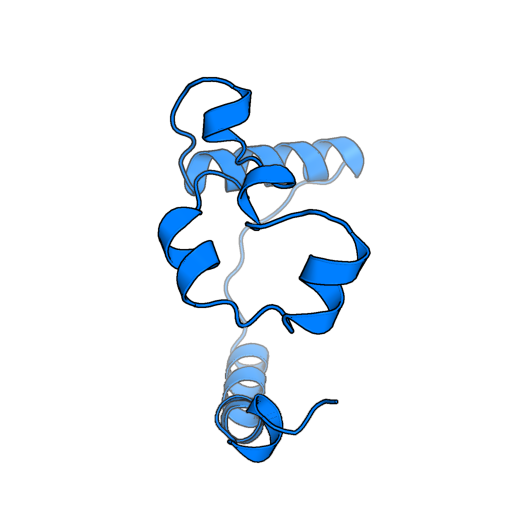.00 88.12 90 LYS A C 1
ATOM 703 O O . LYS A 1 90 ? 14.754 -7.814 -10.528 1.00 88.12 90 LYS A O 1
ATOM 708 N N . PHE A 1 91 ? 16.929 -8.397 -10.568 1.00 82.31 91 PHE A N 1
ATOM 709 C CA . PHE A 1 91 ? 16.959 -8.847 -11.968 1.00 82.31 91 PHE A CA 1
ATOM 710 C C . PHE A 1 91 ? 17.158 -10.358 -12.165 1.00 82.31 91 PHE A C 1
ATOM 712 O O . PHE A 1 91 ? 16.990 -10.825 -13.284 1.00 82.31 91 PHE A O 1
ATOM 719 N N . LEU A 1 92 ? 17.509 -11.135 -11.129 1.00 65.44 92 LEU A N 1
ATOM 720 C CA . LEU A 1 92 ? 17.823 -12.571 -11.269 1.00 65.44 92 LEU A CA 1
ATOM 721 C C . LEU A 1 92 ? 16.817 -13.505 -10.583 1.00 65.44 92 LEU A C 1
ATOM 723 O O . LEU A 1 92 ? 17.196 -14.575 -10.108 1.00 65.44 92 LEU A O 1
ATOM 727 N N . ARG A 1 93 ? 15.532 -13.140 -10.534 1.00 55.53 93 ARG A N 1
ATOM 728 C CA . ARG A 1 93 ? 14.485 -14.143 -10.294 1.00 55.53 93 ARG A CA 1
ATOM 729 C C . ARG A 1 93 ? 13.849 -14.533 -11.636 1.00 55.53 93 ARG A C 1
ATOM 731 O O . ARG A 1 93 ? 13.334 -13.624 -12.285 1.00 55.53 93 ARG A O 1
ATOM 738 N N . PRO A 1 94 ? 13.948 -15.808 -12.063 1.00 48.41 94 PRO A N 1
ATOM 739 C CA . PRO A 1 94 ? 13.296 -16.301 -13.278 1.00 48.41 94 PRO A CA 1
ATOM 740 C C . PRO A 1 94 ? 11.766 -16.215 -13.200 1.00 48.41 94 PRO A C 1
ATOM 742 O O . PRO A 1 94 ? 11.225 -16.200 -12.068 1.00 48.41 94 PRO A O 1
#